Prot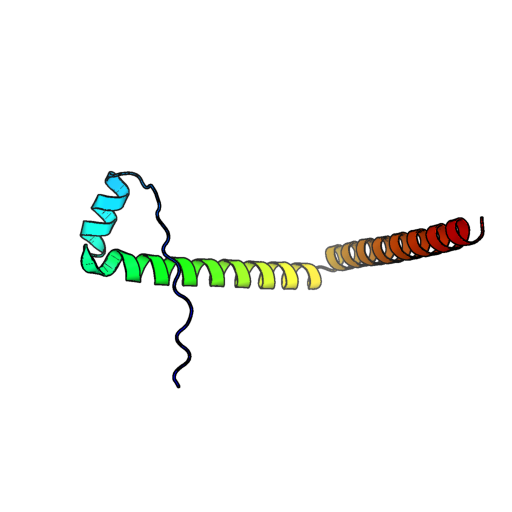ein AF-A0A397FVR4-F1 (afdb_monomer)

Mean predicted aligned error: 11.45 Å

Secondary structure (DSSP, 8-state):
---PPPP--------HHHHHHHHHHT-TTTHHHHHHHHHHHHHHHHHHHHHHHHHHHHH-HHHHHHHHHHHHHHHHHHHHHHHHHHHHHT-

Sequence (91 aa):
MKQVEPKQTLSITIPITLYQRLQQEVGKGKISKFVKETVEKKLTEQENKLIQEYRECYANPRMIKEAKKWEKAEIESWRNYEKNKEERAKK

Foldseek 3Di:
DDDDDDDDDDDDDDDPVVVVVCCVPQNPVCSVVVVVVVVVVVVVVVVVVVVVVVVVLVVDPVSVVVVVVVVVVVVVVVVVVVVVVVVVVVD

Solvent-accessible surface area (backbone atoms only — not comparable to full-atom values): 5487 Å² total; per-residue (Å²): 131,86,84,74,80,88,83,82,88,86,87,84,89,74,59,66,71,58,52,52,50,46,38,70,78,60,30,80,91,37,46,69,58,51,51,50,56,51,50,53,52,52,53,53,50,50,52,52,48,51,54,48,53,50,52,51,38,72,69,33,72,68,48,44,57,50,53,52,50,53,54,51,50,52,54,53,53,51,53,52,53,53,55,54,52,55,59,61,74,76,107

pLDDT: mean 84.67, std 10.08, range [51.38, 97.69]

Structure (mmCIF, N/CA/C/O backbone):
data_AF-A0A397FVR4-F1
#
_entry.id   AF-A0A397FVR4-F1
#
loop_
_atom_site.group_PDB
_atom_site.id
_atom_site.type_symbol
_atom_site.label_atom_id
_atom_site.label_alt_id
_atom_site.label_comp_id
_atom_site.label_asym_id
_atom_site.label_entity_id
_atom_site.label_seq_id
_atom_site.pdbx_PDB_ins_code
_atom_site.Cartn_x
_atom_site.Cartn_y
_atom_site.Cartn_z
_atom_site.occupancy
_atom_site.B_iso_or_equiv
_atom_site.auth_seq_id
_atom_site.auth_comp_id
_atom_site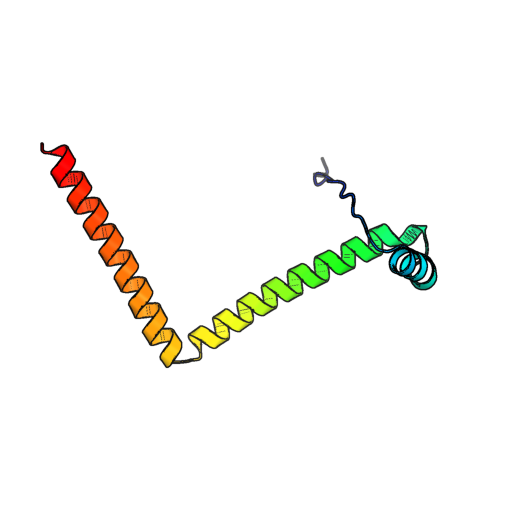.auth_asym_id
_atom_site.auth_atom_id
_atom_site.pdbx_PDB_model_num
ATOM 1 N N . MET A 1 1 ? 23.128 16.920 15.036 1.00 51.38 1 MET A N 1
ATOM 2 C CA . MET A 1 1 ? 21.656 17.077 15.094 1.00 51.38 1 MET A CA 1
ATOM 3 C C . MET A 1 1 ? 21.033 15.831 14.478 1.00 51.38 1 MET A C 1
ATOM 5 O O . MET A 1 1 ? 21.453 15.468 13.388 1.00 51.38 1 MET A O 1
ATOM 9 N N . LYS A 1 2 ? 20.133 15.119 15.173 1.00 55.44 2 LYS A N 1
ATOM 10 C CA . LYS A 1 2 ? 19.440 13.956 14.583 1.00 55.44 2 LYS A CA 1
ATOM 11 C C . LYS A 1 2 ? 18.508 14.473 13.485 1.00 55.44 2 LYS A C 1
ATOM 13 O O . LYS A 1 2 ? 17.652 15.299 13.784 1.00 55.44 2 LYS A O 1
ATOM 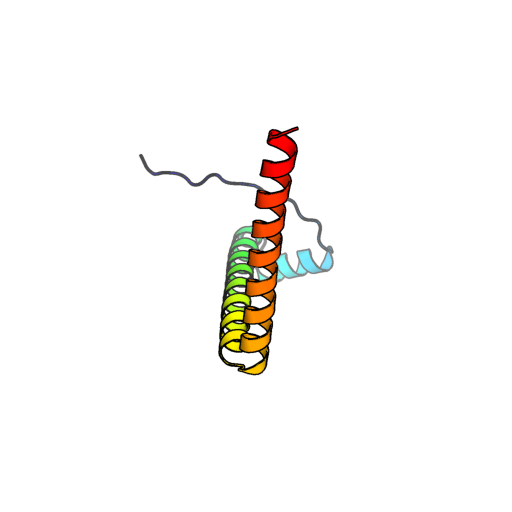18 N N . GLN A 1 3 ? 18.700 14.031 12.244 1.00 59.84 3 GLN A N 1
ATOM 19 C CA . GLN A 1 3 ? 17.746 14.311 11.174 1.00 59.84 3 GLN A CA 1
ATOM 20 C C . GLN A 1 3 ? 16.436 13.603 11.531 1.00 59.84 3 GLN A C 1
ATOM 22 O O . GLN A 1 3 ? 16.406 12.384 11.688 1.00 59.84 3 GLN A O 1
ATOM 27 N N . VAL A 1 4 ? 15.385 14.381 11.773 1.00 69.12 4 VAL A N 1
ATOM 28 C CA . VAL A 1 4 ? 14.037 13.860 12.004 1.00 69.12 4 VAL A CA 1
ATOM 29 C C . VAL A 1 4 ? 13.365 13.808 10.642 1.00 69.12 4 VAL A C 1
ATOM 31 O O . VAL A 1 4 ? 13.240 14.843 9.992 1.00 69.12 4 VAL A O 1
ATOM 34 N N . GLU A 1 5 ? 12.966 12.616 10.202 1.00 78.19 5 GLU A N 1
ATOM 35 C CA . GLU A 1 5 ? 12.233 12.469 8.945 1.00 78.19 5 GLU A CA 1
ATOM 36 C C . GLU A 1 5 ? 10.928 13.282 8.974 1.00 78.19 5 GLU A C 1
ATOM 38 O O . GLU A 1 5 ? 10.237 13.311 10.005 1.00 78.19 5 GLU A O 1
ATOM 43 N N . PRO A 1 6 ? 10.568 13.945 7.860 1.00 84.44 6 PRO A N 1
ATOM 44 C CA . PRO A 1 6 ? 9.317 14.678 7.767 1.00 84.44 6 PRO A CA 1
ATOM 45 C C . PRO A 1 6 ? 8.139 13.712 7.927 1.00 84.44 6 PRO A C 1
ATOM 47 O O . PRO A 1 6 ? 8.053 12.685 7.258 1.00 84.44 6 PRO A O 1
ATOM 50 N N . LYS A 1 7 ? 7.212 14.046 8.827 1.00 85.56 7 LYS A N 1
ATOM 51 C CA . LYS A 1 7 ? 5.998 13.256 9.056 1.00 85.56 7 LYS A CA 1
ATOM 52 C C . LYS A 1 7 ? 4.854 13.816 8.222 1.00 85.56 7 LYS A C 1
ATOM 54 O O . LYS A 1 7 ? 4.613 15.020 8.241 1.00 85.56 7 LYS A O 1
ATOM 59 N N . GLN A 1 8 ? 4.117 12.935 7.556 1.00 88.12 8 GLN A N 1
ATOM 60 C CA . GLN A 1 8 ? 2.845 13.253 6.912 1.00 88.12 8 GLN A CA 1
ATOM 61 C C . GLN A 1 8 ? 1.717 12.467 7.583 1.00 88.12 8 GLN A C 1
ATOM 63 O O . GLN A 1 8 ? 1.899 11.313 7.974 1.00 88.12 8 GLN A O 1
ATOM 68 N N . THR A 1 9 ? 0.553 13.101 7.720 1.00 90.38 9 THR A N 1
ATOM 69 C CA . THR A 1 9 ? -0.649 12.472 8.277 1.00 90.38 9 THR A CA 1
ATOM 70 C C . THR A 1 9 ? -1.606 12.136 7.145 1.00 90.38 9 THR A C 1
ATOM 72 O O . THR A 1 9 ? -1.939 12.999 6.336 1.00 90.38 9 THR A O 1
ATOM 75 N N . LEU A 1 10 ? -2.079 10.892 7.119 1.00 87.75 10 LEU A N 1
ATOM 76 C CA . LEU A 1 10 ? -3.100 10.424 6.188 1.00 87.75 10 LEU A CA 1
ATOM 77 C C . LEU A 1 10 ? -4.432 10.275 6.922 1.00 87.75 10 LEU A C 1
ATOM 79 O O . LEU A 1 10 ? -4.485 9.717 8.019 1.00 87.75 10 LEU A O 1
ATOM 83 N N . SER A 1 11 ? -5.505 10.752 6.296 1.00 91.56 11 SER A N 1
ATOM 84 C CA . SER A 1 11 ? -6.881 10.499 6.724 1.00 91.56 11 SER A CA 1
ATOM 85 C C . SER A 1 11 ? -7.542 9.588 5.699 1.00 91.56 11 SER A C 1
ATOM 87 O O . SER A 1 11 ? -7.476 9.863 4.502 1.00 91.56 11 SER A O 1
ATOM 89 N N . ILE A 1 12 ? -8.142 8.491 6.160 1.00 91.62 12 ILE A N 1
ATOM 90 C CA . ILE A 1 12 ? -8.780 7.492 5.300 1.00 91.62 12 ILE A CA 1
ATOM 91 C C . ILE A 1 12 ? -10.196 7.205 5.784 1.00 91.62 12 ILE A C 1
ATOM 93 O O . ILE A 1 12 ? -10.470 7.194 6.985 1.00 91.62 12 ILE A O 1
ATOM 97 N N . THR A 1 13 ? -11.088 6.920 4.842 1.00 95.62 13 THR A N 1
ATOM 98 C CA . THR A 1 13 ? -12.448 6.463 5.131 1.00 95.62 13 THR A CA 1
ATOM 99 C C . THR A 1 13 ? -12.522 4.962 4.903 1.00 95.62 13 THR A C 1
ATOM 101 O O . THR A 1 13 ? -12.168 4.476 3.832 1.00 95.62 13 THR A O 1
ATOM 104 N N . ILE A 1 14 ? -12.984 4.223 5.912 1.00 94.44 14 ILE A N 1
ATOM 105 C CA . ILE A 1 14 ? -13.172 2.771 5.842 1.00 94.44 14 ILE A CA 1
ATOM 106 C C . ILE A 1 14 ? -14.547 2.382 6.399 1.00 94.44 14 ILE A C 1
ATOM 108 O O . ILE A 1 14 ? -15.105 3.129 7.207 1.00 94.44 14 ILE A O 1
ATOM 112 N N . PRO A 1 15 ? -15.098 1.216 6.015 1.00 97.69 15 PRO A N 1
ATOM 113 C CA . PRO A 1 15 ? -16.340 0.716 6.591 1.00 97.69 15 PRO A CA 1
ATOM 114 C C . PRO A 1 15 ? -16.259 0.592 8.116 1.00 97.69 15 PRO A C 1
ATOM 116 O O . PRO A 1 15 ? -15.248 0.144 8.663 1.00 97.69 15 PRO A O 1
ATOM 119 N N . ILE A 1 16 ? -17.354 0.923 8.805 1.00 96.81 16 ILE A N 1
ATOM 120 C CA . ILE A 1 16 ? -17.434 0.871 10.275 1.00 96.81 16 ILE A CA 1
ATOM 121 C C . ILE A 1 16 ? -17.109 -0.534 10.792 1.00 96.81 16 ILE A C 1
ATOM 123 O O . ILE A 1 16 ? -16.363 -0.677 11.758 1.00 96.81 16 ILE A O 1
ATOM 127 N N . THR A 1 17 ? -17.604 -1.571 10.115 1.00 97.50 17 THR A N 1
ATOM 128 C CA . THR A 1 17 ? -17.350 -2.977 10.463 1.00 97.50 17 THR A CA 1
ATOM 129 C C . THR A 1 17 ? -15.861 -3.324 10.418 1.00 97.50 17 THR A C 1
ATOM 131 O O . THR A 1 17 ? -15.357 -4.023 11.297 1.00 97.50 17 THR A O 1
ATOM 134 N N . LEU A 1 18 ? -15.124 -2.787 9.441 1.00 95.12 18 LEU A N 1
ATOM 135 C CA . LEU A 1 18 ? -13.680 -2.983 9.331 1.00 95.12 18 LEU A CA 1
ATOM 136 C C . LEU A 1 18 ? -12.933 -2.250 10.449 1.00 95.12 18 LEU A C 1
ATOM 138 O O . LEU A 1 18 ? -12.018 -2.813 11.045 1.00 95.12 18 LEU A O 1
ATOM 142 N N . TYR A 1 19 ? -13.342 -1.021 10.771 1.00 94.69 19 TYR A N 1
ATOM 143 C CA . TYR A 1 19 ? -12.752 -0.277 11.882 1.00 94.69 19 TYR A CA 1
ATOM 144 C C . TYR A 1 19 ? -13.008 -0.952 13.236 1.00 94.69 19 TYR A C 1
ATOM 146 O O . TYR A 1 19 ? -12.095 -1.051 14.052 1.00 94.69 19 TYR A O 1
ATOM 154 N N . GLN A 1 20 ? -14.215 -1.474 13.465 1.00 95.44 20 GLN A N 1
ATOM 155 C CA . GLN A 1 20 ? -14.545 -2.236 14.672 1.00 95.44 20 GLN A CA 1
ATOM 156 C C . GLN A 1 20 ? -13.678 -3.489 14.796 1.00 95.44 20 GLN A C 1
ATOM 158 O O . GLN A 1 20 ? -13.103 -3.729 15.856 1.00 95.44 20 GLN A O 1
ATOM 163 N N . ARG A 1 21 ? -13.505 -4.238 13.701 1.00 95.62 21 ARG A N 1
ATOM 164 C CA . ARG A 1 21 ? -12.609 -5.398 13.677 1.00 95.62 21 ARG A CA 1
ATOM 165 C C . ARG A 1 21 ? -11.158 -5.000 13.956 1.00 95.62 21 ARG A C 1
ATOM 167 O O . ARG A 1 21 ? -10.500 -5.642 14.764 1.00 95.62 21 ARG A O 1
ATOM 174 N N . LEU A 1 22 ? -10.669 -3.907 13.364 1.00 93.88 22 LEU A N 1
ATOM 175 C CA . LEU A 1 22 ? -9.341 -3.359 13.673 1.00 93.88 22 LEU A CA 1
ATOM 176 C C . LEU A 1 22 ? -9.207 -3.012 15.161 1.00 93.88 22 LEU A C 1
ATOM 178 O O . LEU A 1 22 ? -8.200 -3.334 15.782 1.00 93.88 22 LEU A O 1
ATOM 182 N N . GLN A 1 23 ? -10.221 -2.382 15.756 1.00 94.00 23 GLN A N 1
ATOM 183 C CA . GLN A 1 23 ? -10.209 -2.062 17.181 1.00 94.00 23 GLN A CA 1
ATOM 184 C C . GLN A 1 23 ? -10.191 -3.310 18.069 1.00 94.00 23 GLN A C 1
ATOM 186 O O . GLN A 1 23 ? -9.516 -3.280 19.095 1.00 94.00 23 GLN A O 1
ATOM 191 N N . GLN A 1 24 ? -10.912 -4.368 17.691 1.00 95.88 24 GLN A N 1
ATOM 192 C CA . GLN A 1 24 ? -10.982 -5.626 18.440 1.00 95.88 24 GLN A CA 1
ATOM 193 C C . GLN A 1 24 ? -9.675 -6.423 18.355 1.00 95.88 24 GLN A C 1
ATOM 195 O O . GLN A 1 24 ? -9.141 -6.822 19.384 1.00 95.88 24 GLN A O 1
ATOM 200 N N . GLU A 1 25 ? -9.142 -6.607 17.147 1.00 94.94 25 GLU A N 1
ATOM 201 C CA . GLU A 1 25 ? -7.977 -7.468 16.896 1.00 94.94 25 GLU A CA 1
ATOM 202 C C . GLU A 1 25 ? -6.649 -6.777 17.239 1.00 94.94 25 GLU A C 1
ATOM 204 O O . GLU A 1 25 ? -5.731 -7.380 17.789 1.00 94.94 25 GLU A O 1
ATOM 209 N N . VAL A 1 26 ? -6.526 -5.488 16.910 1.00 93.75 26 VAL A N 1
ATOM 210 C CA . VAL A 1 26 ? -5.267 -4.736 17.042 1.00 93.75 26 VAL A CA 1
ATOM 211 C C . VAL A 1 26 ? -5.246 -3.905 18.327 1.00 93.75 26 VAL A C 1
ATOM 213 O O . VAL A 1 26 ? -4.194 -3.729 18.945 1.00 93.75 26 VAL A O 1
ATOM 216 N N . GLY A 1 27 ? -6.403 -3.391 18.750 1.00 91.00 27 GLY A N 1
ATOM 217 C CA . GLY A 1 27 ? -6.535 -2.459 19.870 1.00 91.00 27 GLY A CA 1
ATOM 218 C C . GLY A 1 27 ? -6.411 -0.991 19.446 1.00 91.00 27 GLY A C 1
ATOM 219 O O . GLY A 1 27 ? -5.548 -0.618 18.650 1.00 91.00 27 GLY A O 1
ATOM 220 N N . LYS A 1 28 ? -7.252 -0.121 20.030 1.00 84.69 28 LYS A N 1
ATOM 221 C CA . LYS A 1 28 ? -7.403 1.304 19.647 1.00 84.69 28 LYS A CA 1
ATOM 222 C C . LYS A 1 28 ? -6.081 2.081 19.541 1.00 84.69 28 LYS A C 1
ATOM 224 O O . LYS A 1 28 ? -5.909 2.852 18.605 1.00 84.69 28 LYS A O 1
ATOM 229 N N . GLY A 1 29 ? -5.138 1.859 20.461 1.00 89.94 29 GLY A N 1
ATOM 230 C CA . GLY A 1 29 ? -3.850 2.570 20.493 1.00 89.94 29 GLY A CA 1
ATOM 231 C C . GLY A 1 29 ? -2.784 2.043 19.524 1.00 89.94 29 GLY A C 1
ATOM 232 O O . GLY A 1 29 ? -1.741 2.670 19.366 1.00 89.94 29 GLY A O 1
ATOM 233 N N . LYS A 1 30 ? -3.019 0.896 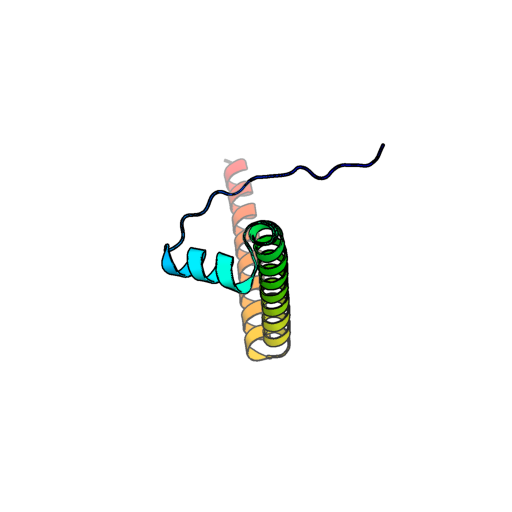18.877 1.00 92.69 30 LYS A N 1
ATOM 234 C CA . LYS A 1 30 ? -2.032 0.220 18.020 1.00 92.69 30 LYS A CA 1
ATOM 235 C C . LYS A 1 30 ? -2.378 0.283 16.531 1.00 92.69 30 LYS A C 1
ATOM 237 O O . LYS A 1 30 ? -1.553 -0.108 15.713 1.00 92.69 30 LYS A O 1
ATOM 242 N N . ILE A 1 31 ? -3.544 0.828 16.169 1.00 92.56 31 ILE A N 1
ATOM 243 C CA . ILE A 1 31 ? -4.014 0.904 14.775 1.00 92.56 31 ILE A CA 1
ATOM 244 C C . ILE A 1 31 ? -3.014 1.654 13.889 1.00 92.56 31 ILE A C 1
ATOM 246 O O . ILE A 1 31 ? -2.676 1.169 12.818 1.00 92.56 31 ILE A O 1
ATOM 250 N N . SER A 1 32 ? -2.486 2.797 14.341 1.00 90.88 32 SER A N 1
ATOM 251 C CA . SER A 1 32 ? -1.512 3.578 13.560 1.00 90.88 32 SER A CA 1
ATOM 252 C C . SER A 1 32 ? -0.236 2.779 13.261 1.00 90.88 32 SER A C 1
ATOM 254 O O . SER A 1 32 ? 0.215 2.740 12.117 1.00 90.88 32 SER A O 1
ATOM 256 N N . LYS A 1 33 ? 0.295 2.067 14.266 1.00 92.81 33 LYS A N 1
ATOM 257 C CA . LYS A 1 33 ? 1.458 1.184 14.102 1.00 92.81 33 LYS A CA 1
ATOM 258 C C . LYS A 1 33 ? 1.155 0.032 13.139 1.00 92.81 33 LYS A C 1
ATOM 260 O O . LYS A 1 33 ? 1.936 -0.216 12.231 1.00 92.81 33 LYS A O 1
ATOM 265 N N . PHE A 1 34 ? 0.004 -0.614 13.300 1.00 94.75 34 PHE A N 1
ATOM 266 C CA . PHE A 1 34 ? -0.425 -1.711 12.436 1.00 94.75 34 PHE A CA 1
ATOM 267 C C . PHE A 1 34 ? -0.587 -1.281 10.975 1.00 94.75 34 PHE A C 1
ATOM 269 O O . PHE A 1 34 ? -0.107 -1.965 10.074 1.00 94.75 34 PHE A O 1
ATOM 276 N N . VAL A 1 35 ? -1.234 -0.137 10.727 1.00 93.38 35 VAL A N 1
ATOM 277 C CA . VAL A 1 35 ? -1.396 0.408 9.373 1.00 93.38 35 VAL A CA 1
ATOM 278 C C . VAL A 1 35 ? -0.031 0.725 8.770 1.00 93.38 35 VAL A C 1
ATOM 280 O O . VAL A 1 35 ? 0.212 0.336 7.633 1.00 93.38 35 VAL A O 1
ATOM 283 N N . LYS A 1 36 ? 0.877 1.350 9.532 1.00 92.44 36 LYS A N 1
ATOM 284 C CA . LYS A 1 36 ? 2.247 1.629 9.081 1.00 92.44 36 LYS A CA 1
ATOM 285 C C . LYS A 1 36 ? 2.966 0.352 8.631 1.00 92.44 36 LYS A C 1
ATOM 287 O O . LYS A 1 36 ? 3.389 0.273 7.483 1.00 92.44 36 LYS A O 1
ATOM 292 N N . GLU A 1 37 ? 3.048 -0.650 9.504 1.00 94.50 37 GLU A N 1
ATOM 293 C CA . GLU A 1 37 ? 3.740 -1.916 9.214 1.00 94.50 37 GLU A CA 1
ATOM 294 C C . GLU A 1 37 ? 3.094 -2.662 8.034 1.00 94.50 37 GLU A C 1
ATOM 296 O O . GLU A 1 37 ? 3.783 -3.252 7.203 1.00 94.50 37 GLU A O 1
ATOM 301 N N . THR A 1 38 ? 1.764 -2.605 7.923 1.00 95.50 38 THR A N 1
ATOM 302 C CA . THR A 1 38 ? 1.026 -3.231 6.817 1.00 95.50 38 THR A CA 1
ATOM 303 C C . THR A 1 38 ? 1.309 -2.540 5.484 1.00 95.50 38 THR A C 1
ATOM 305 O O . THR A 1 38 ? 1.509 -3.222 4.478 1.00 95.50 38 THR A O 1
ATOM 308 N N . VAL A 1 39 ? 1.335 -1.204 5.465 1.00 94.25 39 VAL A N 1
ATOM 309 C CA . VAL A 1 39 ? 1.640 -0.418 4.262 1.00 94.25 39 VAL A CA 1
ATOM 310 C C . VAL A 1 39 ? 3.083 -0.651 3.824 1.00 94.25 39 VAL A C 1
ATOM 312 O O . VAL A 1 39 ? 3.298 -0.966 2.659 1.00 94.25 39 VAL A O 1
ATOM 315 N N . GLU A 1 40 ? 4.052 -0.589 4.744 1.00 95.00 40 GLU A N 1
ATOM 316 C CA . GLU A 1 40 ? 5.463 -0.891 4.454 1.00 95.00 40 GLU A CA 1
ATOM 317 C C . GLU A 1 40 ? 5.608 -2.289 3.846 1.00 95.00 40 GLU A C 1
ATOM 319 O O . GLU A 1 40 ? 6.161 -2.442 2.758 1.00 95.00 40 GLU A O 1
ATOM 324 N N . LYS A 1 41 ? 5.007 -3.302 4.482 1.00 95.50 41 LYS A N 1
ATOM 325 C CA . LYS A 1 41 ? 5.038 -4.676 3.977 1.00 95.50 41 LYS A CA 1
ATOM 326 C C . LYS A 1 41 ? 4.446 -4.790 2.572 1.00 95.50 41 LYS A C 1
ATOM 328 O O . LYS A 1 41 ? 5.034 -5.456 1.724 1.00 95.50 41 LYS A O 1
ATOM 333 N N . LYS A 1 42 ? 3.294 -4.164 2.303 1.00 94.94 42 LYS A N 1
ATOM 334 C CA . LYS A 1 42 ? 2.664 -4.249 0.976 1.00 94.94 42 LYS A CA 1
ATOM 335 C C . LYS A 1 42 ? 3.417 -3.493 -0.105 1.00 94.94 42 LYS A C 1
ATOM 337 O O . LYS A 1 42 ? 3.472 -3.997 -1.223 1.00 94.94 42 LYS A O 1
ATOM 342 N N . LEU A 1 43 ? 4.038 -2.363 0.215 1.00 93.56 43 LEU A N 1
ATOM 343 C CA . LEU A 1 43 ? 4.907 -1.662 -0.728 1.00 93.56 43 LEU A CA 1
ATOM 344 C C . LEU A 1 43 ? 6.142 -2.505 -1.070 1.00 93.56 43 LEU A C 1
ATOM 346 O O . LEU A 1 43 ? 6.440 -2.690 -2.247 1.00 93.56 43 LEU A O 1
ATOM 350 N N . THR A 1 44 ? 6.792 -3.112 -0.074 1.00 93.94 44 THR A N 1
ATOM 351 C CA . THR A 1 44 ? 7.928 -4.018 -0.310 1.00 93.94 44 THR A CA 1
ATOM 352 C C . THR A 1 44 ? 7.527 -5.260 -1.111 1.00 93.94 44 THR A C 1
ATOM 354 O O . THR A 1 44 ? 8.258 -5.696 -1.995 1.00 93.94 44 THR A O 1
ATOM 357 N N . GLU A 1 45 ? 6.359 -5.850 -0.844 1.00 93.62 45 GLU A N 1
ATOM 358 C CA . GLU A 1 45 ? 5.846 -6.966 -1.649 1.00 93.62 45 GLU A CA 1
ATOM 359 C C . GLU A 1 45 ? 5.588 -6.560 -3.110 1.00 93.62 45 GLU A C 1
ATOM 361 O O . GLU A 1 45 ? 5.899 -7.333 -4.014 1.00 93.62 45 GLU A O 1
ATOM 366 N N . GLN A 1 46 ? 5.050 -5.360 -3.356 1.00 90.69 46 GLN A N 1
ATOM 367 C CA . GLN A 1 46 ? 4.843 -4.841 -4.712 1.00 90.69 46 GLN A CA 1
ATOM 368 C C . GLN A 1 46 ? 6.163 -4.610 -5.450 1.00 90.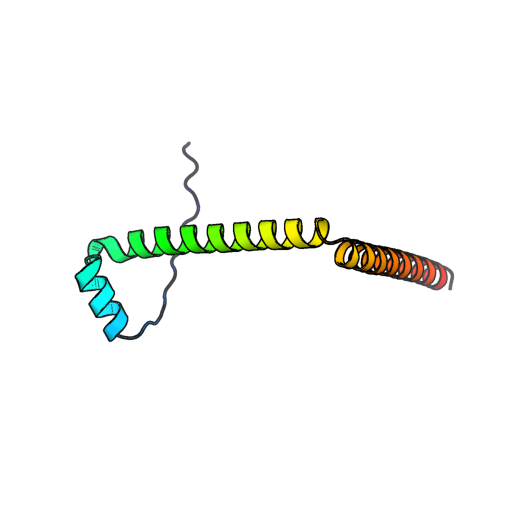69 46 GLN A C 1
ATOM 370 O O . GLN A 1 46 ? 6.284 -4.996 -6.611 1.00 90.69 46 GLN A O 1
ATOM 375 N N . GLU A 1 47 ? 7.160 -4.039 -4.777 1.00 89.62 47 GLU A N 1
ATOM 376 C CA . GLU A 1 47 ? 8.500 -3.852 -5.337 1.00 89.62 47 GLU A CA 1
ATOM 377 C C . GLU A 1 47 ? 9.151 -5.197 -5.686 1.00 89.62 47 GLU A C 1
ATOM 379 O O . GLU A 1 47 ? 9.633 -5.395 -6.802 1.00 89.62 47 GLU A O 1
ATOM 384 N N . ASN A 1 48 ? 9.083 -6.171 -4.776 1.00 90.62 48 ASN A N 1
ATOM 385 C CA . ASN A 1 48 ? 9.602 -7.514 -5.024 1.00 90.62 48 ASN A CA 1
ATOM 386 C C . ASN A 1 48 ? 8.885 -8.211 -6.184 1.00 90.62 48 ASN A C 1
ATOM 388 O O . ASN A 1 48 ? 9.536 -8.877 -6.990 1.00 90.62 48 ASN A O 1
ATOM 392 N N . LYS A 1 49 ? 7.562 -8.040 -6.299 1.00 92.12 49 LYS A N 1
ATOM 393 C CA . LYS A 1 49 ? 6.776 -8.569 -7.420 1.00 92.12 49 LYS A CA 1
ATOM 394 C C . LYS A 1 49 ? 7.236 -7.966 -8.744 1.00 92.12 49 LYS A C 1
ATOM 396 O O . LYS A 1 49 ? 7.451 -8.712 -9.691 1.00 92.12 49 LYS A O 1
ATOM 401 N N . LEU A 1 50 ? 7.469 -6.656 -8.786 1.00 86.31 50 LEU A N 1
ATOM 402 C CA . LEU A 1 50 ? 7.988 -5.979 -9.974 1.00 86.31 50 LEU A CA 1
ATOM 403 C C . LEU A 1 50 ? 9.383 -6.496 -10.356 1.00 86.31 50 LEU A C 1
ATOM 405 O O . LEU A 1 50 ? 9.635 -6.801 -11.519 1.00 86.31 50 LEU A O 1
ATOM 409 N N . ILE A 1 51 ? 10.284 -6.649 -9.379 1.00 85.88 51 I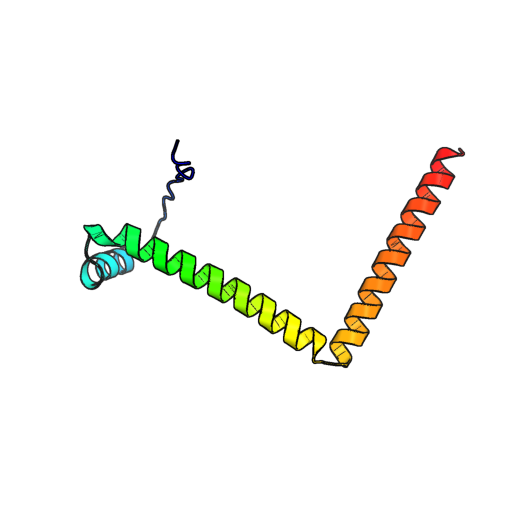LE A N 1
ATOM 410 C CA . ILE A 1 51 ? 11.625 -7.211 -9.607 1.00 85.88 51 ILE A CA 1
ATOM 411 C C . ILE A 1 51 ? 11.525 -8.641 -10.147 1.00 85.88 51 ILE A C 1
ATOM 413 O O . ILE A 1 51 ? 12.273 -9.017 -11.051 1.00 85.88 51 ILE A O 1
ATOM 417 N N . GLN A 1 52 ? 10.615 -9.447 -9.602 1.00 87.00 52 GLN A N 1
ATOM 418 C CA . GLN A 1 52 ? 10.396 -10.814 -10.053 1.00 87.00 52 GLN A CA 1
ATOM 419 C C . GLN A 1 52 ? 9.842 -10.857 -11.483 1.00 87.00 52 GLN A C 1
ATOM 421 O O . GLN A 1 52 ? 10.398 -11.567 -12.315 1.00 87.00 52 GLN A O 1
ATOM 426 N N . GLU A 1 53 ? 8.825 -10.056 -11.797 1.00 85.75 53 GLU A N 1
ATOM 427 C CA . GLU A 1 53 ? 8.261 -9.936 -13.148 1.00 85.75 53 GLU A CA 1
ATOM 428 C C . GLU A 1 53 ? 9.327 -9.492 -14.159 1.00 85.75 53 GLU A C 1
ATOM 430 O O . GLU A 1 53 ? 9.411 -10.029 -15.266 1.00 85.75 53 GLU A O 1
ATOM 435 N N . TYR A 1 54 ? 10.209 -8.571 -13.759 1.00 81.06 54 TYR A N 1
ATOM 436 C CA . TYR A 1 54 ? 11.350 -8.163 -14.572 1.00 81.06 54 TYR A CA 1
ATOM 437 C C . TYR A 1 54 ? 12.299 -9.343 -14.813 1.00 81.06 54 TYR A C 1
ATOM 439 O O . TYR A 1 54 ? 12.624 -9.658 -15.956 1.00 81.06 54 TYR A O 1
ATOM 447 N N . ARG A 1 55 ? 12.700 -10.066 -13.759 1.00 82.69 55 ARG A N 1
ATOM 448 C CA . ARG A 1 55 ? 13.552 -11.261 -13.891 1.00 82.69 55 ARG A CA 1
ATOM 449 C C . ARG A 1 55 ? 12.930 -12.312 -14.809 1.00 82.69 55 ARG A C 1
ATOM 451 O O . ARG A 1 55 ? 13.637 -12.867 -15.643 1.00 82.69 55 ARG A O 1
ATOM 458 N N . GLU A 1 56 ? 11.629 -12.555 -14.698 1.00 83.31 56 GLU A N 1
ATOM 459 C CA . GLU A 1 56 ? 10.897 -13.497 -15.550 1.00 83.31 56 GLU A CA 1
ATOM 460 C C . GLU A 1 56 ? 10.869 -13.045 -17.018 1.00 83.31 56 GLU A C 1
ATOM 462 O O . GLU A 1 56 ? 11.093 -13.857 -17.921 1.00 83.31 56 GLU A O 1
ATOM 467 N N . CYS A 1 57 ? 10.699 -11.745 -17.280 1.00 78.69 57 CYS A N 1
ATOM 468 C CA . CYS A 1 57 ? 10.787 -11.194 -18.634 1.00 78.69 57 CYS A CA 1
ATOM 469 C C . CYS A 1 57 ? 12.179 -11.395 -19.253 1.00 78.69 57 CYS A C 1
ATOM 471 O O . CYS A 1 57 ? 12.281 -11.770 -20.420 1.00 78.69 57 CYS A O 1
ATOM 473 N N . TYR A 1 58 ? 13.253 -11.214 -18.480 1.00 70.88 58 TYR A N 1
ATOM 474 C CA . TYR A 1 58 ? 14.624 -11.439 -18.961 1.00 70.88 58 TYR A CA 1
ATOM 475 C C . TYR A 1 58 ? 15.050 -12.913 -18.961 1.00 70.88 58 TYR A C 1
ATOM 477 O O . TYR A 1 58 ? 16.037 -13.255 -19.608 1.00 70.88 58 TYR A O 1
ATOM 485 N N . ALA A 1 59 ? 14.311 -13.796 -18.290 1.00 79.69 59 ALA A N 1
ATOM 486 C CA . ALA A 1 59 ? 14.492 -15.243 -18.380 1.00 79.69 59 ALA A CA 1
ATOM 487 C C . ALA A 1 59 ? 13.747 -15.857 -19.581 1.00 79.69 59 ALA A C 1
ATOM 489 O O . ALA A 1 59 ? 14.095 -16.954 -20.017 1.00 79.69 59 ALA A O 1
ATOM 490 N N . ASN A 1 60 ? 12.746 -15.165 -20.143 1.00 80.69 60 ASN A N 1
ATOM 491 C CA . ASN A 1 60 ? 11.967 -15.634 -21.288 1.00 80.69 60 ASN A CA 1
ATOM 492 C C . ASN A 1 60 ? 12.547 -15.117 -22.626 1.00 80.69 60 ASN A C 1
ATOM 494 O O . ASN A 1 60 ? 12.394 -13.937 -22.957 1.00 80.69 60 ASN A O 1
ATOM 498 N N . PRO A 1 61 ? 13.125 -15.984 -23.484 1.00 76.50 61 PRO A N 1
ATOM 499 C CA . PRO A 1 61 ? 1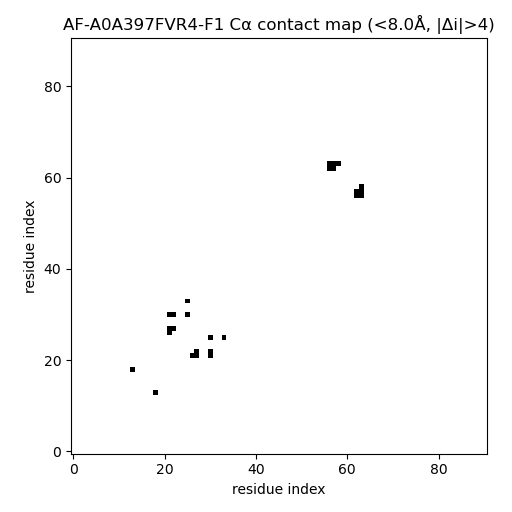3.757 -15.560 -24.737 1.00 76.50 61 PRO A CA 1
ATOM 500 C C . PRO A 1 61 ? 12.821 -14.842 -25.720 1.00 76.50 61 PRO A C 1
ATOM 502 O O . PRO A 1 61 ? 13.291 -14.072 -26.561 1.00 76.50 61 PRO A O 1
ATOM 505 N N . ARG A 1 62 ? 11.503 -15.092 -25.654 1.00 76.88 62 ARG A N 1
ATOM 506 C CA . ARG A 1 62 ? 10.512 -14.383 -26.483 1.00 76.88 62 ARG A CA 1
ATOM 507 C C . ARG A 1 62 ? 10.334 -12.938 -26.015 1.00 76.88 62 ARG A C 1
ATOM 509 O O . ARG A 1 62 ? 10.376 -12.040 -26.850 1.00 76.88 62 ARG A O 1
ATOM 516 N N . MET A 1 63 ? 10.249 -12.726 -24.704 1.00 74.12 63 MET A N 1
ATOM 517 C CA . MET A 1 63 ? 10.115 -11.396 -24.099 1.00 74.12 63 MET A CA 1
ATOM 518 C C . MET A 1 63 ? 11.382 -10.557 -24.303 1.00 74.12 63 MET A C 1
ATOM 520 O O . MET A 1 63 ? 11.283 -9.382 -24.632 1.00 74.12 63 MET A O 1
ATOM 524 N N . ILE A 1 64 ? 12.577 -11.163 -24.251 1.00 79.06 64 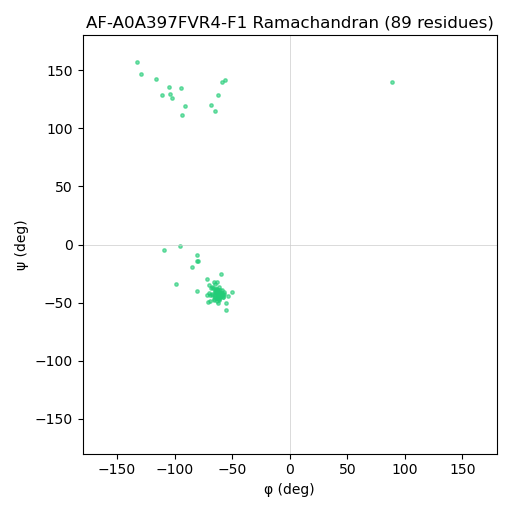ILE A N 1
ATOM 525 C CA . ILE A 1 64 ? 13.841 -10.473 -24.582 1.00 79.06 64 ILE A CA 1
ATOM 526 C C . ILE A 1 64 ? 13.849 -9.973 -26.033 1.00 79.06 64 ILE A C 1
ATOM 528 O O . ILE A 1 64 ? 14.298 -8.861 -26.312 1.00 79.06 64 ILE A O 1
ATOM 53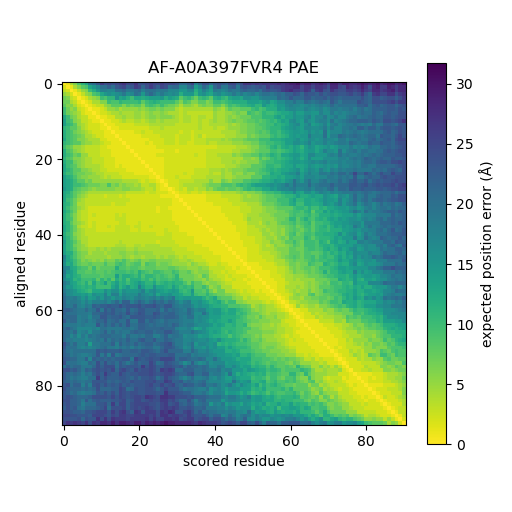2 N N . LYS A 1 65 ? 13.383 -10.793 -26.988 1.00 80.69 65 LYS A N 1
ATOM 533 C CA . LYS A 1 65 ? 13.304 -10.381 -28.401 1.00 80.69 65 LYS A CA 1
ATOM 534 C C . LYS A 1 65 ? 12.346 -9.212 -28.586 1.00 80.69 65 LYS A C 1
ATOM 536 O O . LYS A 1 65 ? 12.617 -8.341 -29.406 1.00 80.69 65 LYS A O 1
ATOM 541 N N . GLU A 1 66 ? 11.241 -9.214 -27.856 1.00 80.69 66 GLU A N 1
ATOM 542 C CA . GLU A 1 66 ? 10.257 -8.142 -27.892 1.00 80.69 66 GLU A CA 1
ATOM 543 C C . GLU A 1 66 ? 10.813 -6.866 -27.255 1.00 80.69 66 GLU A C 1
ATOM 545 O O . GLU A 1 66 ? 10.833 -5.835 -27.919 1.00 80.69 66 GLU A O 1
ATOM 550 N N . ALA A 1 67 ? 11.410 -6.949 -26.065 1.00 79.06 67 ALA A N 1
ATOM 551 C CA . ALA A 1 67 ? 12.084 -5.830 -25.404 1.00 79.06 67 ALA A CA 1
ATOM 552 C C . ALA A 1 67 ? 13.141 -5.165 -26.305 1.00 79.06 67 ALA A C 1
ATOM 554 O O . ALA A 1 67 ? 13.134 -3.949 -26.467 1.00 79.06 67 ALA A O 1
ATOM 555 N N . LYS A 1 68 ? 13.976 -5.953 -26.998 1.00 82.50 68 LYS A N 1
ATOM 556 C CA . LYS A 1 68 ? 14.957 -5.428 -27.969 1.00 82.50 68 LYS A CA 1
ATOM 557 C C . LYS A 1 68 ? 14.317 -4.714 -29.163 1.00 82.50 68 LYS A C 1
ATOM 559 O O . LYS A 1 68 ? 14.921 -3.802 -29.725 1.00 82.50 68 LYS A O 1
ATOM 564 N N . LYS A 1 69 ? 13.123 -5.135 -29.598 1.00 84.25 69 LYS A N 1
ATOM 565 C CA . LYS A 1 69 ? 12.384 -4.438 -30.665 1.00 84.25 69 LYS A CA 1
ATOM 566 C C . LYS A 1 69 ? 11.873 -3.085 -30.178 1.00 84.25 69 LYS A C 1
ATOM 568 O O . LYS A 1 69 ? 12.012 -2.113 -30.913 1.00 84.25 69 LYS A O 1
ATOM 573 N N . TRP A 1 70 ? 11.330 -3.029 -28.962 1.00 82.12 70 TRP A N 1
ATOM 574 C CA . TRP A 1 70 ? 10.873 -1.784 -28.339 1.00 82.12 70 TRP A CA 1
ATOM 575 C C . TRP A 1 70 ? 12.029 -0.801 -28.122 1.00 82.12 70 TRP A C 1
ATOM 577 O O . TRP A 1 70 ? 11.928 0.347 -28.540 1.00 82.12 70 TRP A O 1
ATOM 587 N N . GLU A 1 71 ? 13.162 -1.272 -27.599 1.00 82.62 71 GLU A N 1
ATOM 588 C CA . GLU A 1 71 ? 14.376 -0.465 -27.408 1.00 82.62 71 GLU A CA 1
ATOM 589 C C . GLU A 1 71 ? 14.895 0.115 -28.736 1.00 82.62 71 GLU A C 1
ATOM 591 O O . GLU A 1 71 ? 15.212 1.300 -28.843 1.00 82.62 71 GLU A O 1
ATOM 596 N N . LYS A 1 72 ? 14.913 -0.697 -29.802 1.00 81.62 72 LYS A N 1
ATOM 597 C CA . LYS A 1 72 ? 15.311 -0.228 -31.135 1.00 81.62 72 LYS A CA 1
ATOM 598 C C . LYS A 1 72 ? 14.349 0.832 -31.686 1.00 81.62 72 LYS A C 1
ATOM 600 O O . LYS A 1 72 ? 14.812 1.815 -32.261 1.00 81.62 72 LYS A O 1
ATOM 605 N N . ALA A 1 73 ? 13.042 0.639 -31.509 1.00 79.81 73 ALA A N 1
ATOM 606 C CA . ALA A 1 73 ? 12.027 1.587 -31.962 1.00 79.81 73 ALA A CA 1
ATOM 607 C C . ALA A 1 73 ? 12.121 2.931 -31.222 1.00 79.81 73 ALA A C 1
ATOM 609 O O . ALA A 1 73 ? 11.985 3.985 -31.843 1.00 79.81 73 ALA A O 1
ATOM 610 N N . GLU A 1 74 ? 12.415 2.911 -29.921 1.00 82.00 74 GLU A N 1
ATOM 611 C CA . GLU A 1 74 ? 12.620 4.121 -29.126 1.00 82.00 74 GLU A CA 1
ATOM 612 C C . GLU A 1 74 ? 13.828 4.924 -29.631 1.00 82.00 74 GLU A C 1
ATOM 614 O O . GLU A 1 74 ? 13.694 6.114 -29.925 1.00 82.00 74 GLU A O 1
ATOM 619 N N . ILE A 1 75 ? 14.977 4.271 -29.840 1.00 80.75 75 ILE A N 1
ATOM 620 C CA . ILE A 1 75 ? 16.188 4.913 -30.382 1.00 80.75 75 ILE A CA 1
ATOM 621 C C . ILE A 1 75 ? 15.926 5.521 -31.769 1.00 80.75 75 ILE A C 1
ATOM 623 O O . ILE A 1 75 ? 16.387 6.622 -32.075 1.00 80.75 75 ILE A O 1
ATOM 627 N N . GLU A 1 76 ? 15.196 4.806 -32.624 1.00 75.19 76 GLU A N 1
ATOM 628 C CA . GLU A 1 76 ? 14.865 5.256 -33.978 1.00 75.19 76 GLU A CA 1
ATOM 629 C C . GLU A 1 76 ? 13.904 6.456 -33.958 1.00 75.19 76 GLU A C 1
ATOM 631 O O . GLU A 1 76 ? 14.083 7.408 -34.724 1.00 75.19 76 GLU A O 1
ATOM 636 N N . SER A 1 77 ? 12.952 6.475 -33.018 1.00 81.00 77 SER A N 1
ATOM 637 C CA . SER A 1 77 ? 12.073 7.625 -32.784 1.00 81.00 77 SER A CA 1
ATOM 638 C C . SER A 1 77 ? 12.842 8.869 -32.318 1.00 81.00 77 SER A C 1
ATOM 640 O O . SER A 1 77 ? 12.617 9.959 -32.849 1.00 81.00 77 SER A O 1
ATOM 642 N N . TRP A 1 78 ? 13.810 8.701 -31.408 1.00 75.62 78 TRP A N 1
ATOM 643 C CA . TRP A 1 78 ? 14.664 9.782 -30.911 1.00 75.62 78 TRP A CA 1
ATOM 644 C C . TRP A 1 78 ? 15.557 10.358 -32.007 1.00 75.62 78 TRP A C 1
ATOM 646 O O . TRP A 1 78 ? 15.607 11.575 -32.181 1.00 75.62 78 TRP A O 1
ATOM 656 N N . ARG A 1 79 ? 16.194 9.501 -32.816 1.00 79.12 79 ARG A N 1
ATOM 657 C CA . ARG A 1 79 ? 17.005 9.953 -33.961 1.00 79.12 79 ARG A CA 1
ATOM 658 C C . ARG A 1 79 ? 16.190 10.754 -34.968 1.00 79.12 79 ARG A C 1
ATOM 660 O O . ARG A 1 79 ? 16.654 11.781 -35.459 1.00 79.12 79 ARG A O 1
ATOM 667 N N . ASN A 1 80 ? 14.977 10.302 -35.279 1.00 81.06 80 ASN A N 1
ATOM 668 C CA . ASN A 1 80 ? 14.094 11.031 -36.187 1.00 81.06 80 ASN A CA 1
ATOM 669 C C . ASN A 1 80 ? 13.636 12.368 -35.591 1.00 81.06 80 ASN A C 1
ATOM 671 O O . ASN A 1 80 ? 13.549 13.360 -36.315 1.00 81.06 80 ASN A O 1
ATOM 675 N N . TYR A 1 81 ? 13.373 12.421 -34.284 1.00 79.75 81 TYR A N 1
ATOM 676 C CA . TYR A 1 81 ? 13.052 13.666 -33.592 1.00 79.75 81 TYR A CA 1
ATOM 677 C C . TYR A 1 81 ? 14.199 14.686 -33.671 1.00 79.75 81 TYR A C 1
ATOM 679 O O . TYR A 1 81 ? 13.964 15.835 -34.051 1.00 79.75 81 TYR A O 1
ATOM 687 N N . GLU A 1 82 ? 15.437 14.275 -33.384 1.00 82.38 82 GLU A N 1
ATOM 688 C CA . GLU A 1 82 ? 16.610 15.157 -33.459 1.00 82.38 82 GLU A CA 1
ATOM 689 C C . GLU A 1 82 ? 16.862 15.667 -34.879 1.00 82.38 82 GLU A C 1
ATOM 691 O O . GLU A 1 82 ? 17.017 16.871 -35.085 1.00 82.38 82 GLU A O 1
ATOM 696 N N . LYS A 1 83 ? 16.802 14.780 -35.875 1.00 78.88 83 LYS A N 1
ATOM 697 C CA . LYS A 1 83 ? 16.993 15.153 -37.280 1.00 78.88 83 LYS A CA 1
ATOM 698 C C . LYS A 1 83 ? 15.961 16.186 -37.749 1.00 78.88 83 LYS A C 1
ATOM 700 O O . LYS A 1 83 ? 16.316 17.198 -38.351 1.00 78.88 83 LYS A O 1
ATOM 705 N N . ASN A 1 84 ? 14.690 15.986 -37.398 1.00 80.00 84 ASN A N 1
ATOM 706 C CA . ASN A 1 84 ? 13.619 16.934 -37.715 1.00 80.00 84 ASN A CA 1
ATOM 707 C C . ASN A 1 84 ? 13.789 18.281 -36.994 1.00 80.00 84 ASN A C 1
ATOM 709 O O . ASN A 1 84 ? 13.397 19.322 -37.521 1.00 80.00 84 ASN A O 1
ATOM 713 N N . LYS A 1 85 ? 14.356 18.284 -35.783 1.00 80.81 85 LYS A N 1
ATOM 714 C CA . LYS A 1 85 ? 14.656 19.512 -35.037 1.00 80.81 85 LYS A CA 1
ATOM 715 C C . LYS A 1 85 ? 15.763 20.322 -35.721 1.00 80.81 85 LYS A C 1
ATOM 717 O O . LYS A 1 85 ? 15.620 21.536 -35.850 1.00 80.81 85 LYS A O 1
ATOM 722 N N . GLU A 1 86 ? 16.822 19.669 -36.195 1.00 75.06 86 GLU A N 1
ATOM 723 C CA . GLU A 1 86 ? 17.907 20.327 -36.937 1.00 75.06 86 GLU A CA 1
ATOM 724 C C . GLU A 1 86 ? 17.443 20.905 -38.280 1.00 75.06 86 GLU A C 1
ATOM 726 O O . GLU A 1 86 ? 17.828 22.017 -38.637 1.00 75.06 86 GLU A O 1
ATOM 731 N N . GLU A 1 87 ? 16.591 20.188 -39.017 1.00 76.00 87 GLU A N 1
ATOM 732 C CA . GLU A 1 87 ? 16.024 20.674 -40.283 1.00 76.00 87 GLU A CA 1
ATOM 733 C C . GLU A 1 87 ? 15.114 21.895 -40.085 1.00 76.00 87 GLU A C 1
ATOM 735 O O . GLU A 1 87 ? 15.098 22.799 -40.921 1.00 76.00 87 GLU A O 1
ATOM 740 N N . ARG A 1 88 ? 14.394 21.965 -38.958 1.00 69.81 88 ARG A N 1
ATOM 741 C CA . ARG A 1 88 ? 13.585 23.136 -38.583 1.00 69.81 88 ARG A CA 1
ATOM 742 C C . ARG A 1 88 ? 14.423 24.338 -38.157 1.00 69.81 88 ARG A C 1
ATOM 744 O O . ARG A 1 88 ? 13.967 25.454 -38.344 1.00 69.81 88 ARG A O 1
ATOM 751 N N . ALA A 1 89 ? 15.610 24.124 -37.593 1.00 68.50 89 ALA A N 1
ATOM 752 C CA . ALA A 1 89 ? 16.508 25.202 -37.172 1.00 68.50 89 ALA A CA 1
ATOM 753 C C . ALA A 1 89 ? 17.313 25.820 -38.333 1.00 68.50 89 ALA A C 1
ATOM 755 O O . ALA A 1 89 ? 17.918 26.874 -38.165 1.00 68.50 89 ALA A O 1
ATOM 756 N N . LYS A 1 90 ? 17.350 25.151 -39.494 1.00 66.38 90 LYS A N 1
ATOM 757 C CA . LYS A 1 90 ? 18.026 25.611 -40.721 1.00 66.38 90 LYS A CA 1
ATOM 758 C C . LYS A 1 90 ? 17.089 26.329 -41.708 1.00 66.38 90 LYS A C 1
ATOM 760 O O . LYS A 1 90 ? 17.555 26.744 -42.767 1.00 66.38 90 LYS A O 1
ATOM 765 N N . LYS A 1 91 ? 15.796 26.434 -41.389 1.00 52.75 91 LYS A N 1
ATOM 766 C CA . LYS A 1 91 ? 14.799 27.249 -42.100 1.00 52.75 91 LYS A CA 1
ATOM 767 C C . LYS A 1 91 ? 14.558 28.545 -41.343 1.00 52.75 91 LYS A C 1
ATOM 769 O O . LYS A 1 91 ? 14.298 29.550 -42.034 1.00 52.75 91 LYS A O 1
#

Radius of gyration: 24.7 Å; Cα contacts (8 Å, |Δi|>4): 13; chains: 1; bounding box: 39×43×63 Å